Protein AF-A0A4V2HFD6-F1 (afdb_monomer_lite)

Foldseek 3Di:
DPPVCVVLVVVLVVLVVPDDDALDADDPVNVVVVCVVVVPDADPVSSVVSRVVSVVVNVVVVVVVVVVVVVVVVPDDPDDDDDD

InterPro domains:
  IPR056919 Phage tail assembly chaperone 18 [PF23812] (1-59)

pLDDT: mean 86.16, std 12.23, range [54.22, 96.25]

Structure (mmCIF, N/CA/C/O backbone):
data_AF-A0A4V2HFD6-F1
#
_entry.id   AF-A0A4V2HFD6-F1
#
loop_
_atom_site.group_PDB
_atom_site.id
_atom_site.type_symbol
_atom_site.label_atom_id
_atom_site.label_alt_id
_atom_site.label_comp_id
_atom_site.label_asym_id
_atom_site.label_entity_id
_atom_site.label_seq_id
_atom_site.pdbx_PDB_ins_code
_atom_site.Cartn_x
_atom_site.Cartn_y
_atom_site.Cartn_z
_atom_site.occupancy
_atom_site.B_iso_or_equiv
_atom_site.auth_seq_id
_atom_site.auth_comp_id
_atom_site.auth_asym_id
_atom_site.auth_atom_id
_atom_site.pdbx_PDB_model_num
ATOM 1 N N . MET A 1 1 ? -5.272 -17.982 1.159 1.00 59.88 1 MET A N 1
ATOM 2 C CA . MET A 1 1 ? -5.263 -16.945 2.210 1.00 59.88 1 MET A CA 1
ATOM 3 C C . MET A 1 1 ? -6.375 -17.279 3.188 1.00 59.88 1 MET A C 1
ATOM 5 O O . MET A 1 1 ? -7.385 -17.785 2.709 1.00 59.88 1 MET A O 1
ATOM 9 N N . PRO A 1 2 ? -6.188 -17.069 4.501 1.00 70.88 2 PRO A N 1
ATOM 10 C CA . PRO A 1 2 ? -7.284 -17.107 5.469 1.00 70.88 2 PRO A CA 1
ATOM 11 C C . PRO A 1 2 ? -8.394 -16.133 5.054 1.00 70.88 2 PRO A C 1
ATOM 13 O O . PRO A 1 2 ? -8.109 -15.140 4.377 1.00 70.88 2 PRO A O 1
ATOM 16 N N . GLU A 1 3 ? -9.637 -16.422 5.425 1.00 71.12 3 GLU A N 1
ATOM 17 C CA . GLU A 1 3 ? -10.802 -15.603 5.059 1.00 71.12 3 GLU A CA 1
ATOM 18 C C . GLU A 1 3 ? -10.682 -14.188 5.650 1.00 71.12 3 GLU A C 1
ATOM 20 O O . GLU A 1 3 ? -11.002 -13.198 4.994 1.00 71.12 3 GLU A O 1
ATOM 25 N N . GLU A 1 4 ? -10.049 -14.094 6.820 1.00 73.50 4 GLU A N 1
ATOM 26 C CA . GLU A 1 4 ? -9.717 -12.871 7.549 1.00 73.50 4 GLU A CA 1
ATOM 27 C C . GLU A 1 4 ? -8.627 -12.024 6.872 1.00 73.50 4 GLU A C 1
ATOM 29 O O . GLU A 1 4 ? -8.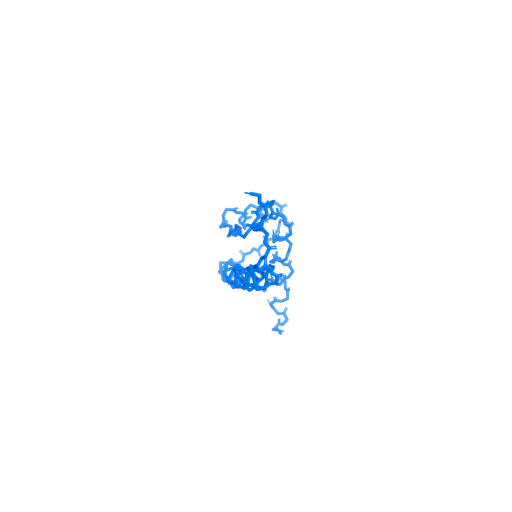322 -10.941 7.342 1.00 73.50 4 GLU A O 1
ATOM 34 N N . GLY A 1 5 ? -7.986 -12.504 5.802 1.00 81.44 5 GLY A N 1
ATOM 35 C CA . GLY A 1 5 ? -6.967 -11.749 5.060 1.00 81.44 5 GLY A CA 1
ATOM 36 C C . GLY A 1 5 ? -7.447 -11.229 3.705 1.00 81.44 5 GLY A C 1
ATOM 37 O O . GLY A 1 5 ? -6.698 -10.542 3.008 1.00 81.44 5 GLY A O 1
ATOM 38 N N . LEU A 1 6 ? -8.668 -11.576 3.288 1.00 89.69 6 LEU A N 1
ATOM 39 C CA . LEU A 1 6 ? -9.174 -11.234 1.956 1.00 89.69 6 LEU A CA 1
ATOM 40 C C . LEU A 1 6 ? -9.375 -9.727 1.782 1.00 89.69 6 LEU A C 1
ATOM 42 O O . LEU A 1 6 ? -9.096 -9.196 0.705 1.00 89.69 6 LEU A O 1
ATOM 46 N N . HIS A 1 7 ? -9.796 -9.027 2.837 1.00 91.38 7 HIS A N 1
ATOM 47 C CA . HIS A 1 7 ? -9.962 -7.576 2.787 1.00 91.38 7 HIS A CA 1
ATOM 48 C C . HIS A 1 7 ? -8.624 -6.854 2.640 1.00 91.38 7 HIS A C 1
ATOM 50 O O . HIS A 1 7 ? -8.548 -5.906 1.869 1.00 91.38 7 HIS A O 1
ATOM 56 N N . LEU A 1 8 ? -7.546 -7.342 3.265 1.00 94.25 8 LEU A N 1
ATOM 57 C CA . LEU A 1 8 ? -6.203 -6.770 3.097 1.00 94.25 8 LEU A CA 1
ATOM 58 C C . LEU A 1 8 ? -5.743 -6.830 1.639 1.00 94.25 8 LEU A C 1
ATOM 60 O O . LEU A 1 8 ? -5.154 -5.876 1.133 1.00 94.25 8 LEU A O 1
ATOM 64 N N . TRP A 1 9 ? -6.056 -7.929 0.947 1.00 93.81 9 TRP A N 1
ATOM 65 C CA . TRP A 1 9 ? -5.780 -8.068 -0.481 1.00 93.81 9 TRP A CA 1
ATOM 66 C C . TRP A 1 9 ? -6.541 -7.033 -1.313 1.00 93.81 9 TRP A C 1
ATOM 68 O O . TRP A 1 9 ? -5.941 -6.357 -2.150 1.00 93.81 9 TRP A O 1
ATOM 78 N N . GLU A 1 10 ? -7.841 -6.864 -1.065 1.00 94.12 10 GLU A N 1
ATOM 79 C CA . GLU A 1 10 ? -8.647 -5.840 -1.740 1.00 94.12 10 GLU A CA 1
ATOM 80 C C . GLU A 1 10 ? -8.109 -4.426 -1.464 1.00 94.12 10 GLU A C 1
ATOM 82 O O . GLU A 1 10 ? -7.904 -3.637 -2.393 1.00 94.12 10 GLU A O 1
ATOM 87 N N . TRP A 1 11 ? -7.852 -4.110 -0.194 1.00 95.06 11 TRP A N 1
ATOM 88 C CA . TRP A 1 11 ? -7.384 -2.799 0.250 1.00 95.06 11 TRP A CA 1
ATOM 89 C C . TRP A 1 11 ? -6.033 -2.452 -0.366 1.00 95.06 11 TRP A C 1
ATOM 91 O O . TRP A 1 11 ? -5.867 -1.351 -0.897 1.00 95.06 11 TRP A O 1
ATOM 101 N N . PHE A 1 12 ? -5.100 -3.406 -0.379 1.00 95.00 12 PHE A N 1
ATOM 102 C CA . PHE A 1 12 ? -3.795 -3.238 -1.005 1.00 95.00 12 PHE A CA 1
ATOM 103 C C . PHE A 1 12 ? -3.913 -2.854 -2.483 1.00 95.00 12 PHE A C 1
ATOM 105 O O . PHE A 1 12 ? -3.285 -1.885 -2.916 1.00 95.00 12 PHE A O 1
ATOM 112 N N . TRP A 1 13 ? -4.732 -3.564 -3.266 1.00 93.12 13 TRP A N 1
ATOM 113 C CA . TRP A 1 13 ? -4.896 -3.244 -4.687 1.00 93.12 13 TRP A CA 1
ATOM 114 C C . TRP A 1 13 ? -5.589 -1.907 -4.903 1.00 93.12 13 TRP A C 1
ATOM 116 O O . TRP A 1 13 ? -5.188 -1.142 -5.779 1.00 93.12 13 TRP A O 1
ATOM 126 N N . ARG A 1 14 ? -6.576 -1.580 -4.067 1.00 92.75 14 ARG A N 1
ATOM 127 C CA . ARG A 1 14 ? -7.282 -0.299 -4.129 1.00 92.75 14 ARG A CA 1
ATOM 128 C C . ARG A 1 14 ? -6.361 0.891 -3.868 1.00 92.75 14 ARG A C 1
ATOM 130 O O . ARG A 1 14 ? -6.492 1.906 -4.550 1.00 92.75 14 ARG A O 1
ATOM 137 N N . LEU A 1 15 ? -5.452 0.768 -2.900 1.00 91.56 15 LEU A N 1
ATOM 138 C CA . LEU A 1 15 ? -4.416 1.766 -2.623 1.00 91.56 15 LEU A CA 1
ATOM 139 C C . LEU A 1 15 ? -3.383 1.811 -3.757 1.00 91.56 15 LEU A C 1
ATOM 141 O O . LEU A 1 15 ? -3.045 2.885 -4.253 1.00 91.56 15 LEU A O 1
ATOM 145 N N . SER A 1 16 ? -2.933 0.644 -4.217 1.00 90.38 16 SER A N 1
ATOM 146 C CA . SER A 1 16 ? -1.896 0.520 -5.244 1.00 90.38 16 SER A CA 1
ATOM 147 C C . SER A 1 16 ? -2.288 1.129 -6.587 1.00 90.38 16 SER A C 1
ATOM 149 O O . SER A 1 16 ? -1.452 1.777 -7.213 1.00 90.38 16 SER A O 1
ATOM 151 N N . ASP A 1 17 ? -3.548 0.976 -6.999 1.00 87.19 17 ASP A N 1
ATOM 152 C CA . ASP A 1 17 ? -4.089 1.498 -8.264 1.00 87.19 17 ASP A CA 1
ATOM 153 C C . ASP A 1 17 ? -4.078 3.038 -8.340 1.00 87.19 17 ASP A C 1
ATOM 155 O O . ASP A 1 17 ? -4.159 3.634 -9.412 1.00 87.19 17 ASP A O 1
ATOM 159 N N . ARG A 1 18 ? -3.943 3.722 -7.196 1.00 80.62 18 ARG A N 1
ATOM 160 C CA . ARG A 1 18 ? -3.917 5.192 -7.128 1.00 80.62 18 ARG A CA 1
ATOM 161 C C . ARG A 1 18 ? -2.523 5.797 -7.261 1.00 80.62 18 ARG A C 1
ATOM 163 O O . ARG A 1 18 ? -2.411 7.025 -7.325 1.00 80.62 18 ARG A O 1
ATOM 170 N N . ARG A 1 19 ? -1.468 4.979 -7.337 1.00 78.75 19 ARG A N 1
ATOM 171 C CA . ARG A 1 19 ? -0.091 5.465 -7.490 1.00 78.75 19 ARG A CA 1
ATOM 172 C C . ARG A 1 19 ? 0.104 6.128 -8.852 1.00 78.75 19 ARG A C 1
ATOM 174 O O . ARG A 1 19 ? -0.105 5.523 -9.898 1.00 78.75 19 ARG A O 1
ATOM 181 N N . ARG A 1 20 ? 0.509 7.404 -8.835 1.00 66.62 20 ARG A N 1
ATOM 182 C CA . ARG A 1 20 ? 0.635 8.242 -10.043 1.00 66.62 20 ARG A CA 1
ATOM 183 C C . ARG A 1 20 ? 1.934 8.039 -10.819 1.00 66.62 20 ARG A C 1
ATOM 185 O O . ARG A 1 20 ? 1.939 8.250 -12.028 1.00 66.62 20 ARG A O 1
ATOM 192 N N . SER A 1 21 ? 3.030 7.666 -10.161 1.00 60.56 21 SER A N 1
ATOM 193 C CA . SER A 1 21 ? 4.330 7.535 -10.824 1.00 60.56 21 SER A CA 1
ATOM 194 C C . SER A 1 21 ? 5.226 6.506 -10.147 1.00 60.56 21 SER A C 1
ATOM 196 O O . SER A 1 21 ? 5.662 6.710 -9.021 1.00 60.56 21 SER A O 1
ATOM 198 N N . GLY A 1 22 ? 5.570 5.448 -10.884 1.00 64.38 22 GLY A N 1
ATOM 199 C CA . GLY A 1 22 ? 6.590 4.478 -10.491 1.00 64.38 22 GLY A CA 1
ATOM 200 C C . GLY A 1 22 ? 6.307 3.707 -9.189 1.00 64.38 22 GLY A C 1
ATOM 201 O O . GLY A 1 22 ? 5.239 3.832 -8.593 1.00 64.38 22 GLY A O 1
ATOM 202 N N . PRO A 1 23 ? 7.265 2.867 -8.759 1.00 66.50 23 PRO A N 1
ATOM 203 C CA . PRO A 1 23 ? 7.196 2.109 -7.512 1.00 66.50 23 PRO A CA 1
ATOM 204 C C . PRO A 1 23 ? 7.479 3.016 -6.298 1.00 66.50 23 PRO A C 1
ATOM 206 O O . PRO A 1 23 ? 8.504 2.860 -5.632 1.00 66.50 23 PRO A O 1
ATOM 209 N N . GLU A 1 24 ? 6.612 3.999 -6.046 1.00 82.62 24 GLU A N 1
ATOM 210 C CA . GLU A 1 24 ? 6.603 4.759 -4.790 1.00 82.62 24 GLU A CA 1
ATOM 211 C C . GLU A 1 24 ? 5.890 3.942 -3.709 1.00 82.62 24 GLU A C 1
ATOM 213 O O . GLU A 1 24 ? 4.872 3.307 -3.991 1.00 82.62 24 GLU A O 1
ATOM 218 N N . ALA A 1 25 ? 6.453 3.910 -2.502 1.00 86.88 25 ALA A N 1
ATOM 219 C CA . ALA A 1 25 ? 5.889 3.145 -1.399 1.00 86.88 25 ALA A CA 1
ATOM 220 C C . ALA A 1 25 ? 4.625 3.805 -0.854 1.00 86.88 25 ALA A C 1
ATOM 222 O O . ALA A 1 25 ? 4.572 5.027 -0.725 1.00 86.88 25 ALA A O 1
ATOM 223 N N . ILE A 1 26 ? 3.642 2.982 -0.499 1.00 90.38 26 ILE A N 1
ATOM 224 C CA . ILE A 1 26 ? 2.470 3.422 0.249 1.00 90.38 26 ILE A CA 1
ATOM 225 C C . ILE A 1 26 ? 2.957 3.861 1.632 1.00 90.38 26 ILE A C 1
ATOM 227 O O . ILE A 1 26 ? 3.539 3.086 2.390 1.00 90.38 26 ILE A O 1
ATOM 231 N N . SER A 1 27 ? 2.722 5.121 1.970 1.00 89.75 27 SER A N 1
ATOM 232 C CA . SER A 1 27 ? 3.098 5.685 3.262 1.00 89.75 27 SER A CA 1
ATOM 233 C C . SER A 1 27 ? 2.038 5.426 4.336 1.00 89.75 27 SER A C 1
ATOM 235 O O . SER A 1 27 ? 0.844 5.309 4.058 1.00 89.75 27 SER A O 1
ATOM 237 N N . PHE A 1 28 ? 2.453 5.449 5.608 1.00 91.69 28 PHE A N 1
ATOM 238 C CA . PHE A 1 28 ? 1.523 5.448 6.747 1.00 91.69 28 PHE A CA 1
ATOM 239 C C . PHE A 1 28 ? 0.469 6.563 6.652 1.00 91.69 28 PHE A C 1
ATOM 241 O O . PHE A 1 28 ? -0.681 6.360 7.033 1.00 91.69 28 PHE A O 1
ATOM 248 N N . GLY A 1 29 ? 0.856 7.737 6.138 1.00 91.81 29 GLY A N 1
ATOM 249 C CA . GLY A 1 29 ? -0.053 8.869 5.958 1.00 91.81 29 GLY A CA 1
ATOM 250 C C . GLY A 1 29 ? -1.153 8.579 4.938 1.00 91.81 29 GLY A C 1
ATOM 251 O O . GLY A 1 29 ? -2.310 8.904 5.185 1.00 91.81 29 GLY A O 1
ATOM 252 N N . GLU A 1 30 ? -0.817 7.916 3.830 1.00 91.50 30 GLU A N 1
ATOM 253 C CA . GLU A 1 30 ? -1.798 7.506 2.818 1.00 91.50 30 GLU A CA 1
ATOM 254 C C . GLU A 1 30 ? -2.758 6.444 3.348 1.00 91.50 30 GLU A C 1
ATOM 256 O O . GLU A 1 30 ? -3.961 6.562 3.121 1.00 91.50 30 GLU A O 1
ATOM 261 N N . VAL A 1 31 ? -2.257 5.453 4.095 1.00 94.00 31 VAL A N 1
ATOM 262 C CA . VAL A 1 31 ? -3.106 4.431 4.732 1.00 94.00 31 VAL A CA 1
ATOM 263 C C . VAL A 1 31 ? -4.067 5.077 5.730 1.00 94.00 31 VAL A C 1
ATOM 265 O O . VAL A 1 31 ? -5.269 4.815 5.682 1.00 94.00 31 VAL A O 1
ATOM 268 N N . GLY A 1 32 ? -3.559 5.956 6.599 1.00 94.56 32 GLY A N 1
ATOM 269 C CA . GLY A 1 32 ? -4.372 6.646 7.600 1.00 94.56 32 GLY A CA 1
ATOM 270 C C . GLY A 1 32 ? -5.435 7.553 6.979 1.00 94.56 32 GLY A C 1
ATOM 271 O O . GLY A 1 32 ? -6.594 7.522 7.392 1.00 94.56 32 GLY A O 1
ATOM 272 N N . GLU A 1 33 ? -5.076 8.324 5.952 1.00 94.94 33 GLU A N 1
ATOM 273 C CA . GLU A 1 33 ? -6.023 9.211 5.273 1.00 94.94 33 GLU A CA 1
ATOM 274 C C . GLU A 1 33 ? -7.065 8.424 4.468 1.00 94.94 33 GLU A C 1
ATOM 276 O O . GLU A 1 33 ? -8.248 8.764 4.487 1.00 94.94 33 GLU A O 1
ATOM 281 N N . TRP A 1 34 ? -6.663 7.332 3.815 1.00 94.38 34 TRP A N 1
ATOM 282 C CA . TRP A 1 34 ? -7.589 6.433 3.131 1.00 94.38 34 TRP A CA 1
ATOM 283 C C . TRP A 1 34 ? -8.597 5.805 4.099 1.00 94.38 34 TRP A C 1
ATOM 285 O O . TRP A 1 34 ? -9.801 5.866 3.834 1.00 94.38 34 TRP A O 1
ATOM 295 N N . ALA A 1 35 ? -8.136 5.262 5.230 1.00 95.56 35 ALA A N 1
ATOM 296 C CA . ALA A 1 35 ? -9.008 4.678 6.249 1.00 95.56 35 ALA A CA 1
ATOM 297 C C . ALA A 1 35 ? -10.004 5.722 6.780 1.00 95.56 35 ALA A C 1
ATOM 299 O O . ALA A 1 35 ? -11.216 5.490 6.794 1.00 95.56 35 ALA A O 1
ATOM 300 N N . ARG A 1 36 ? -9.515 6.932 7.088 1.00 96.25 36 ARG A N 1
ATOM 301 C CA . ARG A 1 36 ? -10.338 8.060 7.547 1.00 96.25 36 ARG A CA 1
ATOM 302 C C . ARG A 1 36 ? -11.401 8.477 6.526 1.00 96.25 36 ARG A C 1
ATOM 304 O O . ARG A 1 36 ? -12.538 8.743 6.908 1.00 96.25 36 ARG A O 1
ATOM 311 N N . LEU A 1 37 ? -11.045 8.570 5.243 1.00 96.06 37 LEU A N 1
ATOM 312 C CA . LEU A 1 37 ? -11.956 9.003 4.176 1.00 96.06 37 LEU A CA 1
ATOM 313 C C . LEU A 1 37 ? -12.988 7.938 3.794 1.00 96.06 37 LEU A C 1
ATOM 315 O O . LEU A 1 37 ? -14.089 8.282 3.367 1.00 96.06 37 LEU A O 1
ATOM 319 N N . THR A 1 38 ? -12.634 6.660 3.918 1.00 94.62 38 THR A N 1
ATOM 320 C CA . THR A 1 38 ? -13.510 5.536 3.554 1.00 94.62 38 THR A CA 1
ATOM 321 C C . THR A 1 38 ? -14.319 4.990 4.727 1.00 94.62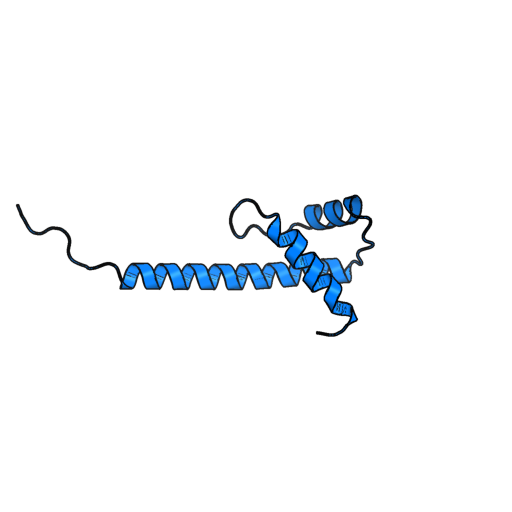 38 THR A C 1
ATOM 323 O O . THR A 1 38 ? -15.244 4.212 4.505 1.00 94.62 38 THR A O 1
ATOM 326 N N . GLY A 1 39 ? -14.014 5.418 5.956 1.00 95.44 39 GLY A N 1
ATOM 327 C CA . GLY A 1 39 ? -14.670 4.932 7.169 1.00 95.44 39 GLY A CA 1
ATOM 328 C C . GLY A 1 39 ? -14.288 3.495 7.525 1.00 95.44 39 GLY A C 1
ATOM 329 O O . GLY A 1 39 ? -15.039 2.829 8.233 1.00 95.44 39 GLY A O 1
ATOM 330 N N . VAL A 1 40 ? -13.155 3.008 7.012 1.00 95.00 40 VAL A N 1
ATOM 331 C CA . VAL A 1 40 ? -12.616 1.687 7.341 1.00 95.00 40 VAL A CA 1
ATOM 332 C C . VAL A 1 40 ? -11.928 1.764 8.701 1.00 95.00 40 VAL A C 1
ATOM 334 O O . VAL A 1 40 ? -11.027 2.579 8.897 1.00 95.00 40 VAL A O 1
ATOM 337 N N . ASP A 1 41 ? -12.347 0.906 9.629 1.00 93.88 41 ASP A N 1
ATOM 338 C CA . ASP A 1 41 ? -11.642 0.696 10.892 1.00 93.88 41 ASP A CA 1
ATOM 339 C C . ASP A 1 41 ? -10.467 -0.254 10.649 1.00 93.88 41 ASP A C 1
ATOM 341 O O . ASP A 1 41 ? -10.661 -1.458 10.493 1.00 93.88 41 ASP A O 1
ATOM 345 N N . ILE A 1 42 ? -9.264 0.312 10.538 1.00 94.00 42 ILE A N 1
ATOM 346 C CA . ILE A 1 42 ? -8.036 -0.437 10.280 1.00 94.00 42 ILE A CA 1
ATOM 347 C C . ILE A 1 42 ? -7.257 -0.650 11.576 1.00 94.00 42 ILE A C 1
ATOM 349 O O . ILE A 1 42 ? -6.932 0.299 12.296 1.00 94.00 42 ILE A O 1
ATOM 353 N N . GLN A 1 43 ? -6.913 -1.901 11.858 1.00 94.69 43 GLN A N 1
ATOM 354 C CA . GLN A 1 43 ? -6.130 -2.258 13.033 1.00 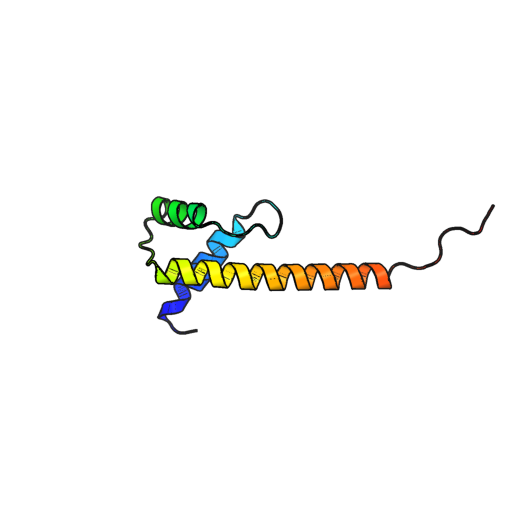94.69 43 GLN A CA 1
ATOM 355 C C . GLN A 1 43 ? -4.627 -2.019 12.809 1.00 94.69 43 GLN A C 1
ATOM 357 O O . GLN A 1 43 ? -4.141 -2.103 11.678 1.00 94.69 43 GLN A O 1
ATOM 362 N N . PRO A 1 44 ? -3.836 -1.777 13.872 1.00 94.06 44 PRO A N 1
ATOM 363 C CA . PRO A 1 44 ? -2.390 -1.574 13.744 1.00 94.06 44 PRO A CA 1
ATOM 364 C C . PRO A 1 44 ? -1.661 -2.720 13.024 1.00 94.06 44 PRO A C 1
ATOM 366 O O . PRO A 1 44 ? -0.779 -2.469 12.201 1.00 94.06 44 PRO A O 1
ATOM 369 N N . 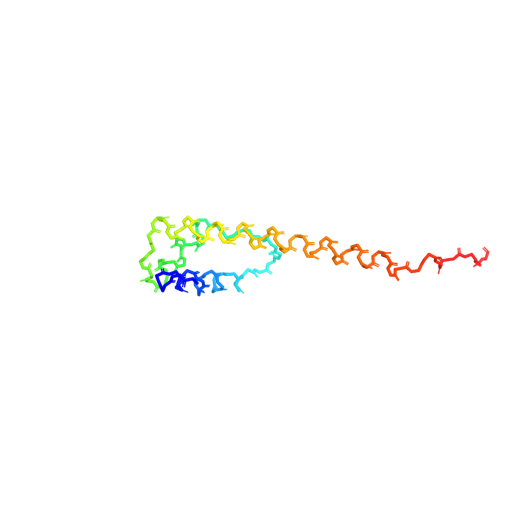ASP A 1 45 ? -2.060 -3.968 13.281 1.00 94.50 45 ASP A N 1
ATOM 370 C CA . ASP A 1 45 ? -1.467 -5.144 12.633 1.00 94.50 45 ASP A CA 1
ATOM 371 C C . ASP A 1 45 ? -1.802 -5.208 11.133 1.00 94.50 45 ASP A C 1
ATOM 373 O O . ASP A 1 45 ? -0.984 -5.645 10.324 1.00 94.50 45 ASP A O 1
ATOM 377 N N . GLU A 1 46 ? -2.973 -4.705 10.737 1.00 95.38 46 GLU A N 1
ATOM 378 C CA . GLU A 1 46 ? -3.399 -4.616 9.338 1.00 95.38 46 GLU A CA 1
ATOM 379 C C . GLU A 1 46 ? -2.636 -3.526 8.586 1.00 95.38 46 GLU A C 1
ATOM 381 O O . GLU A 1 46 ? -2.250 -3.731 7.435 1.00 95.38 46 GLU A O 1
ATOM 386 N N . VAL A 1 47 ? -2.339 -2.401 9.248 1.00 95.81 47 VAL A N 1
ATOM 387 C CA . VAL A 1 47 ? -1.415 -1.392 8.708 1.00 95.81 47 VAL A CA 1
ATOM 388 C C . VAL A 1 47 ? -0.051 -2.032 8.447 1.00 95.81 47 VAL A C 1
ATOM 390 O O . VAL A 1 47 ? 0.497 -1.886 7.355 1.00 95.81 47 VAL A O 1
ATOM 393 N N . GLY A 1 48 ? 0.479 -2.787 9.415 1.00 94.75 48 GLY A N 1
ATOM 394 C CA . GLY A 1 48 ? 1.738 -3.517 9.253 1.00 94.75 48 GLY A CA 1
ATOM 395 C C . GLY A 1 48 ? 1.702 -4.505 8.083 1.00 94.75 48 GLY A C 1
ATOM 396 O O . GLY A 1 48 ? 2.641 -4.555 7.286 1.00 94.75 48 GLY A O 1
ATOM 397 N N . ALA A 1 49 ? 0.600 -5.241 7.933 1.00 94.94 49 ALA A N 1
ATOM 398 C CA . ALA A 1 49 ? 0.407 -6.172 6.828 1.00 94.94 49 ALA A CA 1
ATOM 399 C C . ALA A 1 49 ? 0.381 -5.463 5.464 1.00 94.94 49 ALA A C 1
ATOM 401 O O . ALA A 1 49 ? 1.079 -5.898 4.549 1.00 94.94 49 ALA A O 1
ATOM 402 N N . LEU A 1 50 ? -0.353 -4.353 5.330 1.00 95.06 50 LEU A N 1
ATOM 403 C CA . LEU A 1 50 ? -0.418 -3.579 4.084 1.00 95.06 50 LEU A CA 1
ATOM 404 C C . LEU A 1 50 ? 0.957 -3.056 3.655 1.00 95.06 50 LEU A C 1
ATOM 406 O O . LEU A 1 50 ? 1.294 -3.124 2.474 1.00 95.06 50 LEU A O 1
ATOM 410 N N . LEU A 1 51 ? 1.766 -2.578 4.602 1.00 94.75 51 LEU A N 1
ATOM 411 C CA . LEU A 1 51 ? 3.118 -2.095 4.311 1.00 94.75 51 LEU A CA 1
ATOM 412 C C . LEU A 1 51 ? 4.062 -3.235 3.913 1.00 94.75 51 LEU A C 1
ATOM 414 O O . LEU A 1 51 ? 4.819 -3.100 2.956 1.00 94.75 51 LEU A O 1
ATOM 418 N N . ALA A 1 52 ? 3.973 -4.389 4.577 1.00 95.19 52 ALA A N 1
ATOM 419 C CA . ALA A 1 52 ? 4.759 -5.563 4.200 1.00 95.19 52 ALA A CA 1
ATOM 420 C C . ALA A 1 52 ? 4.377 -6.099 2.806 1.00 95.19 52 ALA A C 1
ATOM 422 O O . ALA A 1 52 ? 5.245 -6.525 2.037 1.00 95.19 52 ALA A O 1
ATOM 423 N N . MET A 1 53 ? 3.084 -6.067 2.464 1.00 95.06 53 MET A N 1
ATOM 424 C CA . MET A 1 53 ? 2.601 -6.380 1.116 1.00 95.06 53 MET A CA 1
ATOM 425 C C . MET A 1 53 ? 3.159 -5.395 0.088 1.00 95.06 53 MET A C 1
ATOM 427 O O . MET A 1 53 ? 3.574 -5.813 -0.995 1.00 95.06 53 MET A O 1
ATOM 431 N N . ASP A 1 54 ? 3.216 -4.110 0.442 1.00 95.12 54 ASP A N 1
ATOM 432 C CA . ASP A 1 54 ? 3.776 -3.078 -0.417 1.00 95.12 54 ASP A CA 1
ATOM 433 C C . ASP A 1 54 ? 5.266 -3.289 -0.691 1.00 95.12 54 ASP A C 1
ATOM 435 O O . ASP A 1 54 ? 5.673 -3.361 -1.850 1.00 95.12 54 ASP A O 1
ATOM 439 N N . ASP A 1 55 ? 6.067 -3.512 0.350 1.00 94.50 55 ASP A N 1
ATOM 440 C CA . ASP A 1 55 ? 7.496 -3.802 0.214 1.00 94.50 55 ASP A CA 1
ATOM 441 C C . ASP A 1 55 ? 7.753 -5.009 -0.702 1.00 94.50 55 ASP A C 1
ATOM 443 O O . ASP A 1 55 ? 8.635 -4.979 -1.571 1.00 94.50 55 ASP A O 1
ATOM 447 N N . ALA A 1 56 ? 6.957 -6.072 -0.542 1.00 95.31 56 ALA A N 1
ATOM 448 C CA . ALA A 1 56 ? 7.050 -7.266 -1.375 1.00 95.31 56 ALA A CA 1
ATOM 449 C C . ALA A 1 56 ? 6.702 -6.972 -2.844 1.00 95.31 56 ALA A C 1
ATOM 451 O O . ALA A 1 56 ? 7.419 -7.419 -3.746 1.00 95.31 56 ALA A O 1
ATOM 452 N N . TYR A 1 57 ? 5.642 -6.197 -3.086 1.00 93.25 57 TYR A N 1
ATOM 453 C CA . TYR A 1 57 ? 5.240 -5.776 -4.425 1.00 93.25 57 TYR A CA 1
ATOM 454 C C . TYR A 1 57 ? 6.309 -4.908 -5.096 1.00 93.25 57 TYR A C 1
ATOM 456 O O . TYR A 1 57 ? 6.690 -5.169 -6.238 1.00 93.25 57 TYR A O 1
ATOM 464 N N . LEU A 1 58 ? 6.854 -3.917 -4.385 1.00 92.19 58 LEU A N 1
ATOM 465 C CA . LEU A 1 58 ? 7.900 -3.043 -4.916 1.00 92.19 58 LEU A CA 1
ATOM 466 C C . LEU A 1 58 ? 9.175 -3.815 -5.255 1.00 92.19 58 LEU A C 1
ATOM 468 O O . LEU A 1 58 ? 9.818 -3.522 -6.267 1.00 92.19 58 LEU A O 1
ATOM 472 N N . ARG A 1 59 ? 9.551 -4.797 -4.426 1.00 93.94 59 ARG A N 1
ATOM 473 C CA . ARG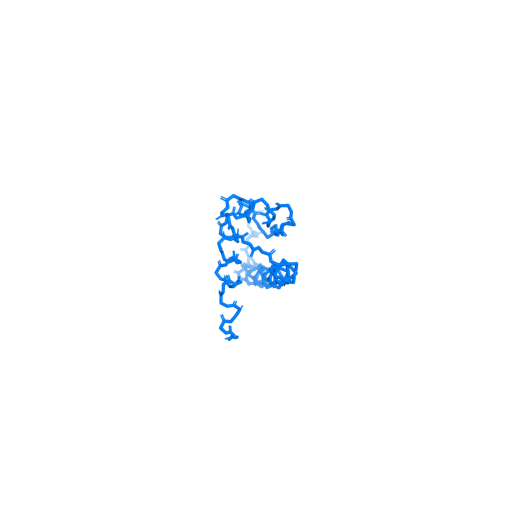 A 1 59 ? 10.687 -5.680 -4.711 1.00 93.94 59 ARG A CA 1
ATOM 474 C C . ARG A 1 59 ? 10.465 -6.441 -6.018 1.00 93.94 59 ARG A C 1
ATOM 476 O O . ARG A 1 59 ? 11.309 -6.344 -6.906 1.00 93.94 59 ARG A O 1
ATOM 483 N N . ALA A 1 60 ? 9.316 -7.103 -6.162 1.00 94.12 60 ALA A N 1
ATOM 484 C CA . ALA A 1 60 ? 8.971 -7.839 -7.378 1.00 94.12 60 ALA A CA 1
ATOM 485 C C . ALA A 1 60 ? 8.934 -6.922 -8.615 1.00 94.12 60 ALA A C 1
ATOM 487 O O . ALA A 1 60 ? 9.526 -7.234 -9.645 1.00 94.12 60 ALA A O 1
ATOM 488 N N . ALA A 1 61 ? 8.333 -5.734 -8.499 1.00 90.56 61 ALA A N 1
ATOM 489 C CA . ALA A 1 61 ? 8.272 -4.768 -9.593 1.00 90.56 61 ALA A CA 1
ATOM 490 C C . ALA A 1 61 ? 9.666 -4.286 -10.040 1.00 90.56 61 ALA A C 1
ATOM 492 O O . ALA A 1 61 ? 9.901 -4.073 -11.231 1.00 90.56 61 ALA A O 1
ATOM 493 N N . ARG A 1 62 ? 10.607 -4.106 -9.103 1.00 91.56 62 ARG A N 1
ATOM 494 C CA . ARG A 1 62 ? 12.000 -3.737 -9.417 1.00 91.56 62 ARG A CA 1
ATOM 495 C C . ARG A 1 62 ? 12.741 -4.873 -10.116 1.00 91.56 62 ARG A C 1
ATOM 497 O O . ARG A 1 62 ? 13.462 -4.607 -11.077 1.00 91.56 62 ARG A O 1
ATOM 504 N N . GLU A 1 63 ? 12.552 -6.107 -9.658 1.00 93.94 63 GLU A N 1
ATOM 505 C CA . GLU A 1 63 ? 13.117 -7.307 -10.286 1.00 93.94 63 GLU A CA 1
ATOM 506 C C . GLU A 1 63 ? 12.609 -7.461 -11.729 1.00 93.94 63 GLU A C 1
ATOM 508 O O . GLU A 1 63 ? 13.413 -7.591 -12.656 1.00 93.94 63 GLU A O 1
ATOM 513 N N . ASP A 1 64 ? 11.301 -7.308 -11.951 1.00 92.12 64 ASP A N 1
ATOM 514 C CA . ASP A 1 64 ? 10.690 -7.351 -13.2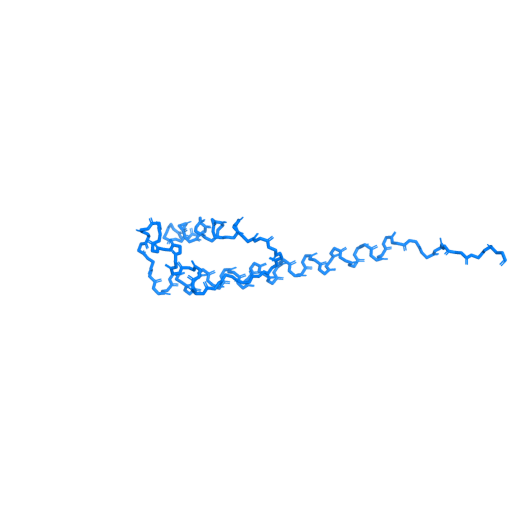86 1.00 92.12 64 ASP A CA 1
ATOM 515 C C . ASP A 1 64 ? 11.226 -6.249 -14.210 1.00 92.12 64 ASP A C 1
ATOM 517 O O . ASP A 1 64 ? 11.537 -6.495 -15.383 1.00 92.12 64 ASP A O 1
ATOM 521 N N . GLN A 1 65 ? 11.380 -5.026 -13.690 1.00 90.19 65 GLN A N 1
ATOM 522 C CA . GLN A 1 65 ? 11.969 -3.918 -14.443 1.00 90.19 65 GLN A CA 1
ATOM 523 C C . GLN A 1 65 ? 13.436 -4.181 -14.804 1.00 90.19 65 GLN A C 1
ATOM 525 O O . GLN A 1 65 ? 13.846 -3.866 -15.925 1.00 90.19 65 GLN A O 1
ATOM 530 N N . ALA A 1 66 ? 14.228 -4.753 -13.893 1.00 91.56 66 ALA A N 1
ATOM 531 C CA . ALA A 1 66 ? 15.615 -5.125 -14.163 1.00 91.56 66 ALA A CA 1
ATOM 532 C C . ALA A 1 66 ? 15.691 -6.191 -15.269 1.00 91.56 66 ALA A C 1
ATOM 534 O O . ALA A 1 66 ? 16.362 -5.980 -16.282 1.00 91.56 66 ALA A O 1
ATOM 535 N N . ALA A 1 67 ? 14.897 -7.258 -15.155 1.00 93.00 67 ALA A N 1
ATOM 536 C CA . ALA A 1 67 ? 14.830 -8.323 -16.154 1.00 93.00 67 ALA A CA 1
ATOM 537 C C . ALA A 1 67 ? 14.336 -7.825 -17.527 1.00 93.00 67 ALA A C 1
ATOM 539 O O . ALA A 1 67 ? 14.791 -8.288 -18.576 1.00 93.00 67 ALA A O 1
ATOM 540 N N . ALA A 1 68 ? 13.399 -6.872 -17.565 1.00 90.94 68 ALA A N 1
ATOM 541 C CA . ALA A 1 68 ? 12.957 -6.244 -18.811 1.00 90.94 68 ALA A CA 1
ATOM 542 C C . ALA A 1 68 ? 14.072 -5.414 -19.472 1.00 90.94 68 ALA A C 1
ATOM 544 O O . ALA A 1 68 ? 14.259 -5.492 -20.689 1.00 90.94 68 ALA A O 1
ATOM 545 N N . ARG A 1 69 ? 14.847 -4.659 -18.680 1.00 90.56 69 ARG A N 1
ATOM 546 C CA . ARG A 1 69 ? 15.991 -3.871 -19.171 1.00 90.56 69 ARG A CA 1
ATOM 547 C C . ARG A 1 69 ? 17.105 -4.757 -19.721 1.00 90.56 69 ARG A C 1
ATOM 549 O O . ARG A 1 69 ? 17.685 -4.409 -20.746 1.00 90.56 69 ARG A O 1
ATOM 556 N N . GLU A 1 70 ? 17.398 -5.880 -19.073 1.00 92.06 70 GLU A N 1
ATOM 557 C CA . GLU A 1 70 ? 18.394 -6.847 -19.552 1.00 92.06 70 GLU A CA 1
ATOM 558 C C . GLU A 1 70 ? 17.980 -7.468 -20.888 1.00 92.06 70 GLU A C 1
ATOM 560 O O . GLU A 1 70 ? 18.771 -7.484 -21.832 1.00 92.06 70 GLU A O 1
ATOM 565 N N . ARG A 1 71 ? 16.714 -7.893 -21.014 1.00 90.12 71 ARG A N 1
ATOM 566 C CA . ARG A 1 71 ? 16.165 -8.402 -22.282 1.00 90.12 71 ARG A CA 1
ATOM 567 C C . ARG A 1 71 ? 16.259 -7.361 -23.396 1.00 90.12 71 ARG A C 1
ATOM 569 O O . ARG A 1 71 ? 16.711 -7.680 -24.494 1.00 90.12 71 ARG A O 1
ATOM 576 N N . ALA A 1 72 ? 15.898 -6.109 -23.119 1.00 90.44 72 ALA A N 1
ATOM 577 C CA . ALA A 1 72 ? 16.001 -5.029 -24.100 1.00 90.44 72 ALA A CA 1
ATOM 578 C C . ALA A 1 72 ? 17.450 -4.808 -24.583 1.00 90.44 72 ALA A C 1
ATOM 580 O O . ALA A 1 72 ? 17.671 -4.635 -25.780 1.00 90.44 72 ALA A O 1
ATOM 581 N N . GLN A 1 73 ? 18.436 -4.883 -23.681 1.00 86.88 73 GLN A N 1
ATOM 582 C CA . GLN A 1 73 ? 19.862 -4.751 -24.015 1.00 86.88 73 GLN A CA 1
ATOM 583 C C . GLN A 1 73 ? 20.400 -5.943 -24.820 1.00 86.88 73 GLN A C 1
ATOM 585 O O . GLN A 1 73 ? 21.190 -5.747 -25.740 1.00 86.88 73 GLN A O 1
ATOM 590 N N . GLN A 1 74 ? 19.957 -7.169 -24.521 1.00 80.94 74 GLN A N 1
ATOM 591 C CA . GLN A 1 74 ? 20.350 -8.374 -25.268 1.00 80.94 74 GLN A CA 1
ATOM 592 C C . GLN A 1 74 ? 19.785 -8.400 -26.694 1.00 80.94 74 GLN A C 1
ATOM 594 O O . GLN A 1 74 ? 20.403 -8.963 -27.594 1.00 80.94 74 GLN A O 1
ATOM 599 N N . THR A 1 75 ? 18.618 -7.786 -26.905 1.00 77.56 75 THR A N 1
ATOM 600 C CA . THR A 1 75 ? 17.945 -7.767 -28.214 1.00 77.56 75 THR A CA 1
ATOM 601 C C . THR A 1 75 ? 18.415 -6.599 -29.094 1.00 77.56 75 THR A C 1
ATOM 603 O O . THR A 1 75 ? 18.050 -6.523 -30.266 1.00 77.56 75 THR A O 1
ATOM 606 N N . GLN A 1 76 ? 19.229 -5.680 -28.558 1.00 65.75 76 GLN A N 1
ATOM 607 C CA . GLN A 1 76 ? 19.754 -4.539 -29.303 1.00 65.75 76 GLN A CA 1
ATOM 608 C C . GLN A 1 76 ? 20.947 -4.989 -30.171 1.00 65.75 76 GLN A C 1
ATOM 610 O O . GLN A 1 76 ? 21.968 -5.427 -29.633 1.00 65.75 76 GLN A O 1
ATOM 615 N N . PRO A 1 77 ? 20.861 -4.922 -31.514 1.00 61.38 77 PRO A N 1
ATOM 616 C CA . PRO A 1 77 ? 21.937 -5.396 -32.371 1.00 61.38 77 PRO A CA 1
ATOM 617 C C . PRO A 1 77 ? 23.173 -4.499 -32.219 1.00 61.38 77 PRO A C 1
ATOM 619 O O . PRO A 1 77 ? 23.107 -3.284 -32.407 1.00 61.38 77 PRO A O 1
ATOM 622 N N . LYS A 1 78 ? 24.334 -5.105 -31.933 1.00 60.34 78 LYS A N 1
ATOM 623 C CA . LYS A 1 78 ? 25.650 -4.463 -32.094 1.00 60.34 78 LYS A CA 1
ATOM 624 C C . LYS A 1 78 ? 25.925 -4.263 -33.587 1.00 60.34 78 LYS A C 1
ATOM 626 O O . LYS A 1 78 ? 26.609 -5.069 -34.208 1.00 60.34 78 LYS A O 1
ATOM 631 N N . GLY A 1 79 ? 25.365 -3.221 -34.187 1.00 63.62 79 GLY A N 1
ATOM 632 C CA . GLY A 1 79 ? 25.558 -2.972 -35.612 1.00 63.62 79 GLY A CA 1
ATOM 633 C C . GLY A 1 79 ? 24.873 -1.701 -36.073 1.00 63.62 79 GLY A C 1
ATOM 634 O O . GLY A 1 79 ? 23.774 -1.751 -36.607 1.00 63.62 79 GLY A O 1
ATOM 635 N N . GLY A 1 80 ? 25.530 -0.565 -35.870 1.00 62.75 80 GLY A N 1
ATOM 636 C CA . GLY A 1 80 ? 25.036 0.727 -36.331 1.00 62.75 80 GLY A CA 1
ATOM 637 C C . GLY A 1 80 ? 26.131 1.780 -36.323 1.00 62.75 80 GLY A C 1
ATOM 638 O O . GLY A 1 80 ? 26.078 2.696 -35.513 1.00 62.75 80 GLY A O 1
ATOM 639 N N . ASN A 1 81 ? 27.151 1.571 -37.167 1.00 58.72 81 ASN A N 1
ATOM 640 C CA . ASN A 1 81 ? 27.789 2.570 -38.046 1.00 58.72 81 ASN A CA 1
ATOM 641 C C . ASN A 1 81 ? 29.283 2.271 -38.256 1.00 58.72 81 ASN A C 1
ATOM 643 O O . ASN A 1 81 ? 30.148 2.729 -37.516 1.00 58.72 81 ASN A O 1
ATOM 647 N N . GLN A 1 82 ? 29.571 1.527 -39.325 1.00 54.22 82 GLN A N 1
ATOM 648 C CA . GLN A 1 82 ? 30.828 1.603 -40.070 1.00 54.22 82 GLN A CA 1
ATOM 649 C C . GLN A 1 82 ? 30.464 1.850 -41.534 1.00 54.22 82 GLN A C 1
ATOM 651 O O . GLN A 1 82 ? 30.433 0.897 -42.293 1.00 54.22 82 GLN A O 1
ATOM 656 N N . TRP A 1 83 ? 30.122 3.088 -41.898 1.00 57.22 83 TRP A N 1
ATOM 657 C CA . TRP A 1 83 ? 30.175 3.598 -43.276 1.00 57.22 83 TRP A CA 1
ATOM 658 C C . TRP A 1 83 ? 30.204 5.129 -43.215 1.00 57.22 83 TRP A C 1
ATOM 660 O O . TRP A 1 83 ? 29.163 5.729 -42.971 1.00 57.22 83 TRP A O 1
ATOM 670 N N . THR A 1 84 ? 31.402 5.704 -43.346 1.00 62.28 84 THR A N 1
ATOM 671 C CA . THR A 1 84 ? 31.811 6.864 -44.173 1.00 62.28 84 THR A CA 1
ATOM 672 C C . THR A 1 84 ? 33.194 7.305 -43.726 1.00 62.28 84 THR A C 1
ATOM 674 O O . THR A 1 84 ? 33.321 7.643 -42.528 1.00 62.28 84 THR A O 1
#

Secondary structure (DSSP, 8-state):
--GGGHHHHHHHHHHHTT--SSSPPPPHHHHHHHHHHHT----HHHHHHHHHHHHHHHHHHHHHHHHHHHHHHHTS-S------

Sequence (84 aa):
MPEEGLHLWEWFWRLSDRRRSGPEAISFGEVGEWARLTGVDIQPDEVGALLAMDDAYLRAAREDQAAARERAQQTQPKGGNQWT

Organism: NCBI:txid2480810

Radius of gyration: 19.55 Å; chains: 1; bounding box: 46×26×58 Å